Protein AF-A0A397JFN7-F1 (afdb_monomer_lite)

Structure (mmCIF, N/CA/C/O backbone):
data_AF-A0A397JFN7-F1
#
_entry.id   AF-A0A397JFN7-F1
#
loop_
_atom_site.group_PDB
_atom_site.id
_atom_site.type_symbol
_atom_site.label_atom_id
_atom_site.label_alt_id
_atom_site.label_comp_id
_atom_site.label_asym_id
_atom_site.label_entity_id
_atom_site.label_seq_id
_atom_site.pdbx_PDB_ins_code
_atom_site.Cartn_x
_atom_site.Cartn_y
_atom_site.Cartn_z
_atom_site.occupancy
_atom_site.B_iso_or_equiv
_atom_site.auth_seq_id
_atom_site.auth_comp_id
_atom_site.auth_asym_id
_atom_site.auth_atom_id
_atom_site.pdbx_PDB_model_num
ATOM 1 N N . MET A 1 1 ? -7.148 -26.669 14.063 1.00 53.31 1 MET A N 1
ATOM 2 C CA . MET A 1 1 ? -6.336 -26.360 12.863 1.00 53.31 1 MET A CA 1
ATOM 3 C C . MET A 1 1 ? -6.472 -24.897 12.422 1.00 53.31 1 MET A C 1
ATOM 5 O O . MET A 1 1 ? -5.460 -24.309 12.080 1.00 53.31 1 MET A O 1
ATOM 9 N N . LEU A 1 2 ? -7.659 -24.271 12.506 1.00 56.38 2 LEU A N 1
ATOM 10 C CA . LEU A 1 2 ? -7.853 -22.849 12.150 1.00 56.38 2 LEU A CA 1
ATOM 11 C C . LEU A 1 2 ? -7.156 -21.847 13.096 1.00 56.38 2 LEU A C 1
ATOM 13 O O . LEU A 1 2 ? -6.572 -20.878 12.627 1.00 56.38 2 LEU A O 1
ATOM 17 N N . ALA A 1 3 ? -7.147 -22.107 14.409 1.00 58.00 3 ALA A N 1
ATOM 18 C CA . ALA A 1 3 ? -6.525 -21.205 15.390 1.00 58.00 3 ALA A CA 1
ATOM 19 C C . ALA A 1 3 ? -5.008 -21.022 15.173 1.00 58.00 3 ALA A C 1
ATOM 21 O O . ALA A 1 3 ? -4.486 -19.922 15.307 1.00 58.00 3 ALA A O 1
ATOM 22 N N . THR A 1 4 ? -4.305 -22.086 14.777 1.00 54.00 4 THR A N 1
ATOM 23 C CA . THR A 1 4 ? -2.853 -22.063 14.544 1.00 54.00 4 THR A CA 1
ATOM 24 C C . THR A 1 4 ? -2.476 -21.269 13.288 1.00 54.00 4 THR A C 1
ATOM 26 O O . THR A 1 4 ? -1.449 -20.595 13.278 1.00 54.00 4 THR A O 1
ATOM 29 N N . LEU A 1 5 ? -3.320 -21.311 12.247 1.00 59.38 5 LEU A N 1
ATOM 30 C CA . LEU A 1 5 ? -3.131 -20.542 11.011 1.00 59.38 5 LEU A CA 1
ATOM 31 C C . LEU A 1 5 ? -3.356 -19.043 11.242 1.00 59.38 5 LEU A C 1
ATOM 33 O O . LEU A 1 5 ? -2.577 -18.228 10.755 1.00 59.38 5 LEU A O 1
ATOM 37 N N . PHE A 1 6 ? -4.373 -18.688 12.033 1.00 60.50 6 PHE A N 1
ATOM 38 C CA . PHE A 1 6 ? -4.681 -17.294 12.357 1.00 60.50 6 PHE A CA 1
ATOM 39 C C . PHE A 1 6 ? -3.537 -16.620 13.133 1.00 60.50 6 PHE A C 1
ATOM 41 O O . PHE A 1 6 ? -3.111 -15.523 12.784 1.00 60.50 6 PHE A O 1
ATOM 48 N N . SER A 1 7 ? -2.953 -17.307 14.121 1.00 61.38 7 SER A N 1
ATOM 49 C CA . SER A 1 7 ? -1.825 -16.763 14.891 1.00 61.38 7 SER A CA 1
ATOM 50 C C . SER A 1 7 ? -0.553 -16.552 14.060 1.00 61.38 7 SER A C 1
ATOM 52 O O . SER A 1 7 ? 0.137 -15.556 14.261 1.00 61.38 7 SER A O 1
ATOM 54 N N . HIS A 1 8 ? -0.238 -17.451 13.119 1.00 62.31 8 HIS A N 1
ATOM 55 C CA . HIS A 1 8 ? 0.921 -17.288 12.226 1.00 62.31 8 HIS A CA 1
ATOM 56 C C . HIS A 1 8 ? 0.736 -16.118 11.252 1.00 62.31 8 HIS A C 1
ATOM 58 O O . HIS A 1 8 ? 1.673 -15.366 10.993 1.00 62.31 8 HIS A O 1
ATOM 64 N N . PHE A 1 9 ? -0.485 -15.946 10.745 1.00 69.88 9 PHE A N 1
ATOM 65 C CA . PHE A 1 9 ? -0.828 -14.859 9.836 1.00 69.88 9 PHE A CA 1
ATOM 66 C C . PHE A 1 9 ? -0.721 -13.486 10.514 1.00 69.88 9 PHE A C 1
ATOM 68 O O . PHE A 1 9 ? -0.152 -12.555 9.947 1.00 69.88 9 PHE A O 1
ATOM 75 N N . ASN A 1 10 ? -1.171 -13.375 11.767 1.00 77.75 10 ASN A N 1
ATOM 76 C CA . ASN A 1 10 ? -1.080 -12.121 12.516 1.00 77.75 10 ASN A CA 1
ATOM 77 C C . ASN A 1 10 ? 0.369 -11.730 12.830 1.00 77.75 10 ASN A C 1
ATOM 79 O O . ASN A 1 10 ? 0.681 -10.540 12.835 1.00 77.75 10 ASN A O 1
ATOM 83 N N . ALA A 1 11 ? 1.263 -12.702 13.040 1.00 81.31 11 ALA A N 1
ATOM 84 C CA . ALA A 1 11 ? 2.688 -12.435 13.228 1.00 81.31 11 ALA A CA 1
ATOM 85 C C . ALA A 1 11 ? 3.336 -11.851 11.956 1.00 81.31 11 ALA A C 1
ATOM 87 O O . ALA A 1 11 ? 3.948 -10.787 12.032 1.00 81.31 11 ALA A O 1
ATOM 88 N N . ASP A 1 12 ? 3.118 -12.474 10.788 1.00 85.00 12 ASP A N 1
ATOM 89 C CA . ASP A 1 12 ? 3.642 -11.974 9.502 1.00 85.00 12 ASP A CA 1
ATOM 90 C C . ASP A 1 12 ? 3.106 -10.572 9.170 1.00 85.00 12 ASP A C 1
ATOM 92 O O . ASP A 1 12 ? 3.855 -9.685 8.761 1.00 85.00 12 ASP A O 1
ATOM 96 N N . ILE A 1 13 ? 1.814 -10.323 9.411 1.00 85.81 13 ILE A N 1
ATOM 97 C CA . ILE A 1 13 ? 1.235 -8.988 9.213 1.00 85.81 13 ILE A CA 1
ATOM 98 C C . ILE A 1 13 ? 1.859 -7.973 10.169 1.00 85.81 13 ILE A C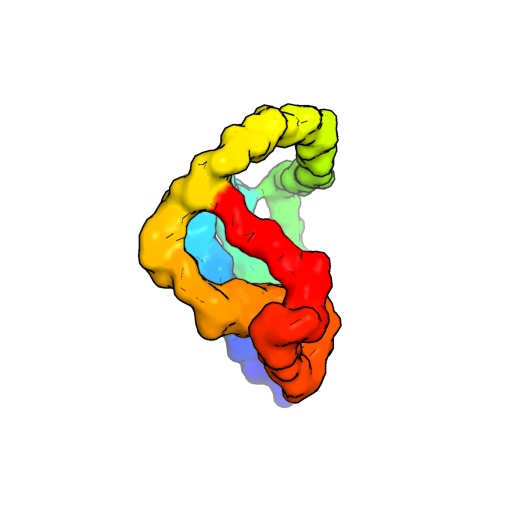 1
ATOM 100 O O . ILE A 1 13 ? 2.208 -6.874 9.736 1.00 85.81 13 ILE A O 1
ATOM 104 N N . THR A 1 14 ? 2.022 -8.325 11.448 1.00 86.50 14 THR A N 1
ATOM 105 C CA . THR A 1 14 ? 2.600 -7.424 12.457 1.00 86.50 14 THR A CA 1
ATOM 106 C C . THR A 1 14 ? 4.002 -6.969 12.049 1.00 86.50 14 THR A C 1
ATOM 108 O O . THR A 1 14 ? 4.305 -5.774 12.111 1.00 86.50 14 THR A O 1
ATOM 111 N N . ASP A 1 15 ? 4.841 -7.885 11.566 1.00 89.50 15 ASP A N 1
ATOM 112 C CA . ASP A 1 15 ? 6.198 -7.563 11.117 1.00 89.50 15 ASP A CA 1
ATOM 113 C C . ASP A 1 15 ? 6.214 -6.680 9.865 1.00 89.50 15 ASP A C 1
ATOM 115 O O . ASP A 1 15 ? 7.063 -5.793 9.750 1.00 89.50 15 ASP A O 1
ATOM 119 N N . ARG A 1 16 ? 5.236 -6.835 8.965 1.00 89.44 16 ARG A N 1
ATOM 120 C CA . ARG A 1 16 ? 5.078 -5.964 7.789 1.00 89.44 16 ARG A CA 1
ATOM 121 C C . ARG A 1 16 ? 4.623 -4.553 8.150 1.00 89.44 16 ARG A C 1
ATOM 123 O O . ARG A 1 16 ? 5.065 -3.608 7.506 1.00 89.44 16 ARG A O 1
ATOM 130 N N . ILE A 1 17 ? 3.756 -4.379 9.151 1.00 89.31 17 ILE A N 1
ATOM 131 C CA . ILE A 1 17 ? 3.235 -3.049 9.524 1.00 89.31 17 ILE A CA 1
ATOM 132 C C . ILE A 1 17 ? 4.182 -2.268 10.444 1.00 89.31 17 ILE A C 1
ATOM 134 O O . ILE A 1 17 ? 4.207 -1.037 10.413 1.00 89.31 17 ILE A O 1
ATOM 138 N N . LYS A 1 18 ? 4.989 -2.964 11.252 1.00 90.56 18 LYS A N 1
ATOM 139 C CA . LYS A 1 18 ? 5.870 -2.380 12.277 1.00 90.56 18 LYS A CA 1
ATOM 140 C C . LYS A 1 18 ? 6.818 -1.279 11.777 1.00 90.56 18 LYS A C 1
ATOM 142 O O . LYS A 1 18 ? 6.944 -0.277 12.488 1.00 90.56 18 LYS A O 1
ATOM 147 N N . PRO A 1 19 ? 7.446 -1.373 10.589 1.00 94.75 19 PRO A N 1
ATOM 148 C CA . PRO A 1 19 ? 8.303 -0.309 10.061 1.00 94.75 19 PRO A CA 1
ATOM 149 C C . PRO A 1 19 ? 7.576 1.028 9.870 1.00 94.75 19 PRO A C 1
ATOM 151 O O . PRO A 1 19 ? 8.191 2.089 9.964 1.00 94.75 19 PRO A O 1
ATOM 154 N N . TYR A 1 20 ? 6.261 0.991 9.649 1.00 90.19 20 TYR A N 1
ATOM 155 C CA . TYR A 1 20 ? 5.443 2.168 9.371 1.00 90.19 20 TYR A CA 1
ATOM 156 C C . TYR A 1 20 ? 4.895 2.839 10.633 1.00 90.19 20 TYR A C 1
ATOM 158 O O . TYR A 1 20 ? 4.256 3.880 10.527 1.00 90.19 20 TYR A O 1
ATOM 166 N N . LYS A 1 21 ? 5.181 2.326 11.839 1.00 89.88 21 LYS A N 1
ATOM 167 C CA . LYS A 1 21 ? 4.673 2.902 13.098 1.00 89.88 21 LYS A CA 1
ATOM 168 C C . LYS A 1 21 ? 4.921 4.413 13.218 1.00 89.88 21 LYS A C 1
ATOM 170 O O . LYS A 1 21 ? 4.076 5.127 13.731 1.00 89.88 21 LYS A O 1
ATOM 175 N N . LYS A 1 22 ? 6.059 4.912 12.718 1.00 90.69 22 LYS A N 1
ATOM 176 C CA . LYS A 1 22 ? 6.420 6.342 12.786 1.00 90.69 22 LYS A CA 1
ATOM 177 C C . LYS A 1 22 ? 5.495 7.273 11.992 1.00 90.69 22 LYS A C 1
ATOM 179 O O . LYS A 1 22 ? 5.494 8.465 12.270 1.00 90.69 22 LYS A O 1
ATOM 184 N N . ILE A 1 23 ? 4.786 6.755 10.987 1.00 92.00 23 ILE A N 1
ATOM 185 C CA . ILE A 1 23 ? 3.887 7.534 10.120 1.00 92.00 23 ILE A CA 1
ATOM 186 C C . ILE A 1 23 ? 2.406 7.282 10.426 1.00 92.00 23 ILE A C 1
ATOM 188 O O . ILE A 1 23 ? 1.544 7.866 9.773 1.00 92.00 23 ILE A O 1
ATOM 192 N N . LEU A 1 24 ? 2.111 6.388 11.373 1.00 88.25 24 LEU A N 1
ATOM 193 C CA . LEU A 1 24 ? 0.754 6.055 11.788 1.00 88.25 24 LEU A CA 1
ATOM 194 C C . LEU A 1 24 ? 0.381 6.872 13.023 1.00 88.25 24 LEU A C 1
ATOM 196 O O . LEU A 1 24 ? 1.211 7.101 13.901 1.00 88.25 24 LEU A O 1
ATOM 200 N N . ASP A 1 25 ? -0.881 7.287 13.077 1.00 89.19 25 ASP A N 1
ATOM 201 C 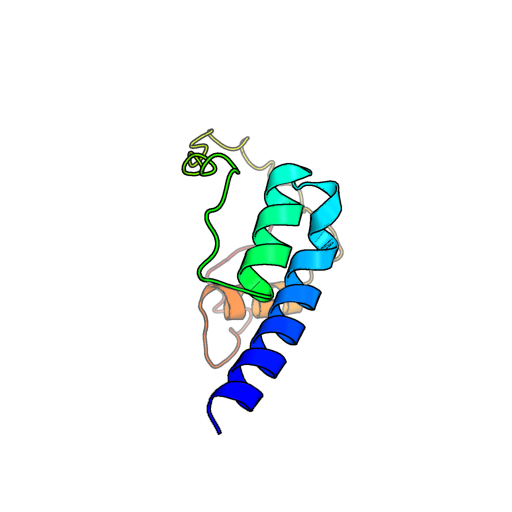CA . ASP A 1 25 ? -1.463 7.870 14.281 1.00 89.19 25 ASP A CA 1
ATOM 202 C C . ASP A 1 25 ? -1.455 6.849 15.432 1.00 89.19 25 ASP A C 1
ATOM 204 O O . ASP A 1 25 ? -1.598 5.644 15.203 1.00 89.19 25 ASP A O 1
ATOM 208 N N . GLU A 1 26 ? -1.282 7.319 16.667 1.00 90.88 26 GLU A N 1
ATOM 209 C CA . GLU A 1 26 ? -1.185 6.453 17.846 1.00 90.88 26 GLU A CA 1
ATOM 210 C C . GLU A 1 26 ? -2.465 5.628 18.054 1.00 90.88 26 GLU A C 1
ATOM 212 O O . GLU A 1 26 ? -2.385 4.420 18.285 1.00 90.88 26 GLU A O 1
ATOM 217 N N . GLN A 1 27 ? -3.644 6.227 17.843 1.00 91.06 27 GLN A N 1
ATOM 218 C CA . GLN A 1 27 ? -4.925 5.523 17.948 1.00 91.06 27 GLN A CA 1
ATOM 219 C C . GLN A 1 27 ? -5.078 4.467 16.847 1.00 91.06 27 GLN A C 1
ATOM 221 O O . GLN A 1 27 ? -5.591 3.377 17.094 1.00 91.06 27 GLN A O 1
ATOM 226 N N . LEU A 1 28 ? -4.619 4.774 15.630 1.00 90.06 28 LEU A N 1
ATOM 227 C CA . LEU A 1 28 ? -4.642 3.835 14.508 1.00 90.06 28 LEU A CA 1
ATOM 228 C C . LEU A 1 28 ? -3.698 2.650 14.744 1.00 90.06 28 LEU A C 1
ATOM 230 O O . LEU A 1 28 ? -4.035 1.515 14.412 1.00 90.06 28 LEU A O 1
ATOM 234 N N . TRP A 1 29 ? -2.525 2.900 15.325 1.00 91.19 29 TRP A N 1
ATOM 235 C CA . TRP A 1 29 ? -1.587 1.846 15.694 1.00 91.19 29 TRP A CA 1
ATOM 236 C C . TRP A 1 29 ? -2.193 0.894 16.729 1.00 91.19 29 TRP A C 1
ATOM 238 O O . TRP A 1 29 ? -2.164 -0.322 16.534 1.00 91.19 29 TRP A O 1
ATOM 248 N N . ASP A 1 30 ? -2.781 1.435 17.794 1.00 89.56 30 ASP A N 1
ATOM 249 C CA . ASP A 1 30 ? -3.387 0.636 18.861 1.00 89.56 30 ASP A CA 1
ATOM 250 C C . ASP A 1 30 ? -4.567 -0.201 18.364 1.00 89.56 30 ASP A C 1
ATOM 252 O O . ASP A 1 30 ? -4.683 -1.380 18.710 1.00 89.56 30 ASP A O 1
ATOM 256 N N . ASP A 1 31 ? -5.405 0.366 17.499 1.00 89.88 31 ASP A N 1
ATOM 257 C CA . ASP A 1 31 ? -6.528 -0.354 16.909 1.00 89.88 31 ASP A CA 1
ATOM 258 C C . ASP A 1 31 ? -6.075 -1.476 15.966 1.00 89.88 31 ASP A C 1
ATOM 260 O O . ASP A 1 31 ? -6.669 -2.553 15.972 1.00 89.88 31 ASP A O 1
ATOM 264 N N . LEU A 1 32 ? -5.006 -1.270 15.185 1.00 88.19 32 LEU A N 1
ATOM 265 C CA . LEU A 1 32 ? -4.430 -2.312 14.328 1.00 88.19 32 LEU A CA 1
ATOM 266 C C . LEU A 1 32 ? -3.890 -3.477 15.157 1.00 88.19 32 LEU A C 1
ATOM 268 O O . LEU A 1 32 ? -4.182 -4.634 14.856 1.00 88.19 32 LEU A O 1
ATOM 272 N N . ILE A 1 33 ? -3.137 -3.188 16.223 1.00 8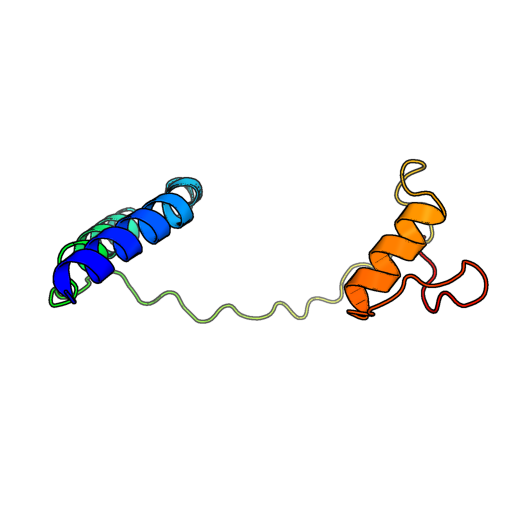7.56 33 ILE A N 1
ATOM 273 C CA . ILE A 1 33 ? -2.637 -4.225 17.133 1.00 87.56 33 ILE A CA 1
ATOM 274 C C . ILE A 1 33 ? -3.803 -4.946 17.811 1.00 87.56 33 ILE A C 1
ATOM 276 O O . ILE A 1 33 ? -3.801 -6.174 17.899 1.00 87.56 33 ILE A O 1
ATOM 280 N N . GLN A 1 34 ? -4.825 -4.212 18.249 1.00 87.38 34 GLN A N 1
ATOM 281 C CA . GLN A 1 34 ? -6.013 -4.806 18.846 1.00 87.38 34 GLN A CA 1
ATOM 282 C C . GLN A 1 34 ? -6.759 -5.709 17.860 1.00 87.38 34 GLN A C 1
ATOM 284 O O . GLN A 1 34 ? -7.125 -6.814 18.246 1.00 87.38 34 GLN A O 1
ATOM 289 N N . TYR A 1 35 ? -6.943 -5.286 16.610 1.00 85.38 35 TYR A N 1
ATOM 290 C CA . TYR A 1 35 ? -7.604 -6.068 15.566 1.00 85.38 35 TYR A CA 1
ATOM 291 C C . TYR A 1 35 ? -6.840 -7.360 15.241 1.00 85.38 35 TYR A C 1
ATOM 293 O O . TYR A 1 35 ? -7.442 -8.425 15.113 1.00 85.38 35 TYR A O 1
ATOM 301 N N . LEU A 1 36 ? -5.505 -7.293 15.188 1.00 85.56 36 LEU A N 1
ATOM 302 C CA . LEU A 1 36 ? -4.642 -8.462 14.977 1.00 85.56 36 LEU A CA 1
ATOM 303 C C . LEU A 1 36 ? -4.669 -9.446 16.157 1.00 85.56 36 LEU A C 1
ATOM 305 O O . LEU A 1 36 ? -4.384 -10.628 15.982 1.00 85.56 36 LEU A O 1
ATOM 309 N N . LEU A 1 37 ? -5.007 -8.990 17.362 1.00 83.00 37 LEU A N 1
AT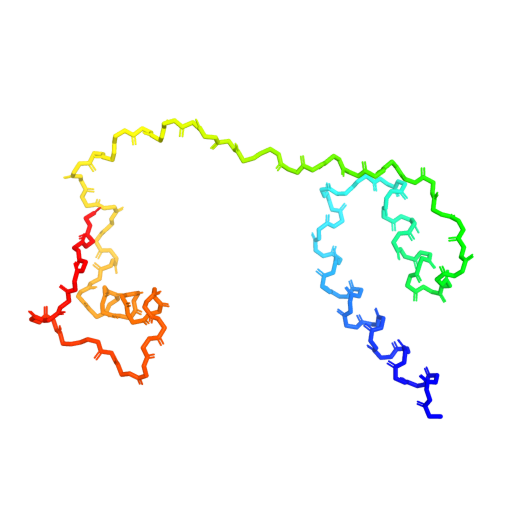OM 310 C CA . LEU A 1 37 ? -5.162 -9.858 18.532 1.00 83.00 37 LEU A CA 1
ATOM 311 C C . LEU A 1 37 ? -6.597 -10.389 18.671 1.00 83.00 37 LEU A C 1
ATOM 313 O O . LEU A 1 37 ? -6.794 -11.555 19.011 1.00 83.00 37 LEU A O 1
ATOM 317 N N . LEU A 1 38 ? -7.589 -9.528 18.445 1.00 84.19 38 LEU A N 1
ATOM 318 C CA . LEU A 1 38 ? -9.016 -9.749 18.673 1.00 84.19 38 LEU A CA 1
ATOM 319 C C . LEU A 1 38 ? -9.830 -8.953 17.630 1.00 84.19 38 LEU A C 1
ATOM 321 O O . LEU A 1 38 ? -10.200 -7.804 17.894 1.00 84.19 38 LEU A O 1
ATOM 325 N N . PRO A 1 39 ? -10.146 -9.551 16.468 1.00 79.44 39 PRO A N 1
ATOM 326 C CA . PRO A 1 39 ? -10.777 -8.845 15.349 1.00 79.44 39 PRO A CA 1
ATOM 327 C C . PRO A 1 39 ? -12.207 -8.365 15.639 1.00 79.44 39 PRO A C 1
ATOM 329 O O . PRO A 1 39 ? -12.692 -7.463 14.965 1.00 79.44 39 PRO A O 1
ATOM 332 N N . ASP A 1 40 ? -12.866 -8.921 16.660 1.00 83.69 40 ASP A N 1
ATOM 333 C CA . ASP A 1 40 ? -14.252 -8.592 17.022 1.00 83.69 40 ASP A CA 1
ATOM 334 C C . ASP A 1 40 ? -14.391 -7.277 17.812 1.00 83.69 40 ASP A C 1
ATOM 336 O O . ASP A 1 40 ? -15.495 -6.890 18.205 1.00 83.69 40 ASP A O 1
ATOM 340 N N . ARG A 1 41 ? -13.280 -6.590 18.109 1.00 81.38 41 ARG A N 1
ATOM 341 C CA . ARG A 1 41 ? -13.314 -5.349 18.886 1.00 81.38 41 ARG A CA 1
ATOM 342 C C . ARG A 1 41 ? -13.602 -4.127 18.009 1.00 81.38 41 ARG A C 1
ATOM 344 O O . ARG A 1 41 ? -13.103 -4.035 16.890 1.00 81.38 41 ARG A O 1
ATOM 351 N N . PRO A 1 42 ? -14.379 -3.160 18.526 1.00 81.50 42 PRO A N 1
ATOM 352 C CA . PRO A 1 42 ? -14.658 -1.929 17.806 1.00 81.50 42 PRO A CA 1
ATOM 353 C C . PRO A 1 42 ? -13.397 -1.063 17.691 1.00 81.50 42 PRO A C 1
ATOM 355 O O . PRO A 1 42 ? -12.722 -0.797 18.684 1.00 81.50 42 PRO A O 1
ATOM 358 N N . ILE A 1 43 ? -13.136 -0.593 16.475 1.00 86.94 43 ILE A N 1
ATOM 359 C CA . ILE A 1 43 ? -12.045 0.319 16.118 1.00 86.94 43 ILE A CA 1
ATOM 360 C C . ILE A 1 43 ? -12.500 1.762 16.381 1.00 86.94 43 ILE A C 1
ATOM 362 O O . ILE A 1 43 ? -13.651 2.112 16.109 1.00 86.94 43 ILE A O 1
ATOM 366 N N . LYS A 1 44 ? -11.614 2.602 16.921 1.00 87.50 44 LYS A N 1
ATOM 367 C CA . LYS A 1 44 ? -11.889 4.016 17.237 1.00 87.50 44 LYS A CA 1
ATOM 368 C C . LYS A 1 44 ? -11.265 4.990 16.239 1.00 87.50 44 LYS A C 1
ATOM 370 O O . LYS A 1 44 ? -11.669 6.149 16.184 1.00 87.50 44 LYS A O 1
ATOM 375 N N . SER A 1 45 ? -10.265 4.541 15.496 1.00 85.12 45 SER A N 1
ATOM 376 C CA . SER A 1 45 ? -9.549 5.315 14.498 1.00 85.12 45 SER A CA 1
ATOM 377 C C . SER A 1 45 ? -10.485 5.724 13.370 1.00 85.12 45 SER A C 1
ATOM 379 O O . SER A 1 45 ? -11.377 4.988 12.941 1.00 85.12 45 SER A O 1
ATOM 381 N N . ILE A 1 46 ? -10.289 6.955 12.907 1.00 82.25 46 ILE A N 1
ATOM 382 C CA . ILE A 1 46 ? -11.041 7.499 11.785 1.00 82.25 46 ILE A CA 1
ATOM 383 C C . ILE A 1 46 ? -10.582 6.750 10.537 1.00 82.25 46 ILE A C 1
ATOM 385 O O . ILE A 1 46 ? -9.381 6.600 10.303 1.00 82.25 46 ILE A O 1
ATOM 389 N N . ILE A 1 47 ? -11.538 6.290 9.729 1.00 78.19 47 ILE A N 1
ATOM 390 C CA . ILE A 1 47 ? -11.239 5.682 8.433 1.00 78.19 47 ILE A CA 1
ATOM 391 C C . ILE A 1 47 ? -10.430 6.701 7.632 1.00 78.19 47 ILE A C 1
ATOM 393 O O . ILE A 1 47 ? -10.925 7.792 7.336 1.00 78.19 47 ILE A O 1
ATOM 397 N N . LEU A 1 48 ? -9.178 6.354 7.314 1.00 78.56 48 LEU A N 1
ATOM 398 C CA . LEU A 1 48 ? -8.327 7.217 6.505 1.00 78.56 48 LEU A CA 1
ATOM 399 C C . LEU A 1 48 ? -9.067 7.525 5.198 1.00 78.56 48 LEU A C 1
ATOM 401 O O . LEU A 1 48 ? -9.584 6.599 4.562 1.00 78.56 48 LEU A O 1
ATOM 405 N N . PRO A 1 49 ? -9.146 8.801 4.792 1.00 78.88 49 PRO A N 1
ATOM 406 C CA . PRO A 1 49 ? -9.830 9.154 3.564 1.00 78.88 49 PRO A CA 1
ATOM 407 C C . PRO A 1 49 ? -9.176 8.428 2.388 1.00 78.88 49 PRO A C 1
ATOM 409 O O . PRO A 1 49 ? -7.971 8.148 2.393 1.00 78.88 49 PRO A O 1
ATOM 412 N N . ALA A 1 50 ? -9.972 8.139 1.360 1.00 83.56 50 ALA A N 1
ATOM 413 C CA . ALA A 1 50 ? -9.437 7.615 0.115 1.00 83.56 50 ALA A CA 1
ATOM 414 C C . ALA A 1 50 ? -8.308 8.534 -0.377 1.00 83.56 50 ALA A C 1
ATOM 416 O O . ALA A 1 50 ? -8.462 9.757 -0.414 1.00 83.56 50 ALA A O 1
ATOM 417 N N . ARG A 1 51 ? -7.160 7.949 -0.738 1.00 77.12 51 ARG A N 1
ATOM 418 C CA . ARG A 1 51 ? -6.049 8.723 -1.295 1.00 77.12 51 ARG A CA 1
ATOM 419 C C . ARG A 1 51 ? -6.524 9.371 -2.592 1.00 77.12 51 ARG A C 1
ATOM 421 O O . ARG A 1 51 ? -6.875 8.670 -3.539 1.00 77.12 51 ARG A O 1
ATOM 428 N N . SER A 1 52 ? -6.518 10.698 -2.643 1.00 78.69 52 SER A N 1
ATOM 429 C CA . SER A 1 52 ? -6.717 11.425 -3.891 1.00 78.69 52 SER A CA 1
ATOM 430 C C . SER A 1 52 ? -5.493 11.207 -4.775 1.00 78.69 52 SER A C 1
ATOM 432 O O . SER A 1 52 ? -4.373 11.534 -4.373 1.00 78.69 52 SER A O 1
ATOM 434 N N . ILE A 1 53 ? -5.690 10.655 -5.969 1.00 77.44 53 ILE A N 1
ATOM 435 C CA . ILE A 1 53 ? -4.638 10.595 -6.983 1.00 77.44 53 ILE A CA 1
ATOM 436 C C . ILE A 1 53 ? -4.325 12.043 -7.362 1.00 77.44 53 ILE A C 1
ATOM 438 O O . ILE A 1 53 ? -5.177 12.737 -7.915 1.00 77.44 53 ILE A O 1
ATOM 442 N N . SER A 1 54 ? -3.134 12.522 -7.005 1.00 73.62 54 SER A N 1
ATOM 443 C CA . SER A 1 54 ? -2.682 13.851 -7.410 1.00 73.62 54 SER A CA 1
ATOM 444 C C . SER A 1 54 ? -2.403 13.817 -8.907 1.00 73.62 54 SER A C 1
ATOM 446 O O . SER A 1 54 ? -1.351 13.347 -9.338 1.00 73.62 54 SER A O 1
ATOM 448 N N . ILE A 1 55 ? -3.359 14.289 -9.704 1.00 74.94 55 ILE A N 1
ATOM 449 C CA . ILE A 1 55 ? -3.167 14.556 -11.132 1.00 74.94 55 ILE A CA 1
ATOM 450 C C . ILE A 1 55 ? -2.496 15.931 -11.258 1.00 74.94 55 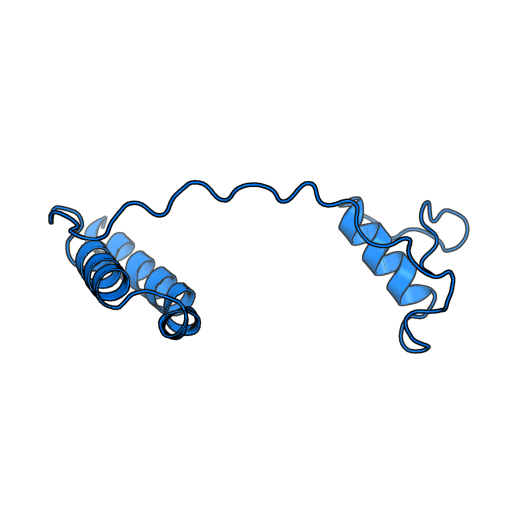ILE A C 1
ATOM 452 O O . ILE A 1 55 ? -3.043 16.862 -11.839 1.00 74.94 55 ILE A O 1
ATOM 456 N N . SER A 1 56 ? -1.342 16.108 -10.616 1.00 75.44 56 SER A N 1
ATOM 457 C CA . SER A 1 56 ? -0.479 17.238 -10.944 1.00 75.44 56 SER A CA 1
ATOM 458 C C . SER A 1 56 ? 0.220 16.892 -12.247 1.00 75.44 56 SER A C 1
ATOM 460 O O . SER A 1 56 ? 0.778 15.798 -12.359 1.00 75.44 56 SER A O 1
ATOM 462 N N . GLU A 1 57 ? 0.239 17.819 -13.206 1.00 76.44 57 GLU A N 1
ATOM 463 C CA . GLU A 1 57 ? 1.232 17.746 -14.274 1.00 76.44 57 GLU A CA 1
ATOM 464 C C . GLU A 1 57 ? 2.602 17.652 -13.602 1.00 76.44 57 GLU A C 1
ATOM 466 O O . GLU A 1 57 ? 2.989 18.508 -12.800 1.00 76.44 57 GLU A O 1
ATOM 471 N N . LEU A 1 58 ? 3.282 16.529 -13.831 1.00 75.12 58 LEU A N 1
ATOM 472 C CA . LEU A 1 58 ? 4.659 16.370 -13.399 1.00 75.12 58 LEU A CA 1
ATOM 473 C C . LEU A 1 58 ? 5.495 17.394 -14.175 1.00 75.12 58 LEU A C 1
ATOM 475 O O . LEU A 1 58 ? 5.194 17.655 -15.344 1.00 75.12 58 LEU A O 1
ATOM 479 N N . PRO A 1 59 ? 6.536 17.981 -13.561 1.00 76.50 59 PRO A N 1
ATOM 480 C CA . PRO A 1 59 ? 7.426 18.870 -14.290 1.00 76.50 59 PRO A CA 1
ATOM 481 C C . PRO A 1 59 ? 7.946 18.150 -15.537 1.00 76.50 59 PRO A C 1
ATOM 483 O O . PRO A 1 59 ? 8.253 16.955 -15.485 1.00 76.50 59 PRO A O 1
ATOM 486 N N . SER A 1 60 ? 8.035 18.878 -16.654 1.00 71.50 60 SER A N 1
ATOM 487 C CA . SER A 1 60 ? 8.645 18.354 -17.877 1.00 71.50 60 SER A CA 1
ATOM 488 C C . SER A 1 60 ? 10.016 17.787 -17.525 1.00 71.50 60 SER A C 1
ATOM 490 O O . SER A 1 60 ? 10.887 18.521 -17.061 1.00 71.50 60 SER A O 1
ATOM 492 N N . ARG A 1 61 ? 10.198 16.479 -17.731 1.00 67.81 61 ARG A N 1
ATOM 493 C CA . ARG A 1 61 ? 11.481 15.798 -17.543 1.00 67.81 61 ARG A CA 1
ATOM 494 C C . ARG A 1 61 ? 12.526 16.529 -18.386 1.00 67.81 61 ARG A C 1
ATOM 496 O O . ARG A 1 61 ? 12.401 16.583 -19.607 1.00 67.81 61 ARG A O 1
ATOM 503 N N . GLU A 1 62 ? 13.522 17.140 -17.749 1.00 70.06 62 GLU A N 1
ATOM 504 C CA . GLU A 1 62 ? 14.677 17.657 -18.480 1.00 70.06 62 GLU A CA 1
ATOM 505 C C . GLU A 1 62 ? 15.379 16.469 -19.154 1.00 70.06 62 GLU A C 1
ATOM 507 O O . GLU A 1 62 ? 15.579 15.432 -18.522 1.00 70.06 62 GLU A O 1
ATOM 512 N N . ASN A 1 63 ? 15.745 16.601 -20.434 1.00 66.12 63 ASN A N 1
ATOM 513 C CA . ASN A 1 63 ? 16.431 15.559 -21.217 1.00 66.12 63 ASN A CA 1
ATOM 514 C C . ASN A 1 63 ? 17.908 15.413 -20.801 1.00 66.12 63 ASN A C 1
ATOM 516 O O . ASN A 1 63 ? 18.810 15.446 -21.640 1.00 66.12 63 ASN A O 1
ATOM 520 N N . LYS A 1 64 ? 18.173 15.327 -19.499 1.00 68.19 64 LYS A N 1
ATOM 521 C CA . LYS A 1 64 ? 19.500 15.105 -18.941 1.00 68.19 64 LYS A CA 1
ATOM 522 C C . LYS A 1 64 ? 19.563 13.677 -18.403 1.00 68.19 64 LYS A C 1
ATOM 524 O O . LYS A 1 64 ? 18.629 13.285 -17.707 1.00 68.19 64 LYS A O 1
ATOM 529 N N . PRO A 1 65 ? 20.649 12.929 -18.677 1.00 65.19 65 PRO A N 1
ATOM 530 C CA . PRO A 1 65 ? 20.828 11.605 -18.102 1.00 65.19 65 PRO A CA 1
ATOM 531 C C . PRO A 1 65 ? 20.669 11.660 -16.580 1.00 65.19 65 PRO A C 1
ATOM 533 O O . PRO A 1 65 ? 21.359 12.444 -15.918 1.00 65.19 65 PRO A O 1
ATOM 536 N N . PHE A 1 66 ? 19.763 10.849 -16.029 1.00 64.06 66 PHE A N 1
ATOM 537 C CA . PHE A 1 66 ? 19.476 10.834 -14.585 1.00 64.06 66 PHE A CA 1
ATOM 538 C C . PHE A 1 66 ? 20.689 10.379 -13.773 1.00 64.06 66 PHE A C 1
ATOM 540 O O . PHE A 1 66 ? 20.865 10.800 -12.630 1.00 64.06 66 PHE A O 1
ATOM 547 N N . SER A 1 67 ? 21.532 9.523 -14.354 1.00 63.28 67 SER A N 1
ATOM 548 C CA . SER A 1 67 ? 22.781 9.052 -13.763 1.00 63.28 67 SER A CA 1
ATOM 549 C C . SER A 1 67 ? 23.608 8.269 -14.787 1.00 63.28 67 SER A C 1
ATOM 551 O O . SER A 1 67 ? 23.043 7.644 -15.676 1.00 63.28 67 SER A O 1
ATOM 553 N N . THR A 1 68 ? 24.932 8.215 -14.616 1.00 69.94 68 THR A N 1
ATOM 554 C CA . THR A 1 68 ? 25.828 7.289 -15.348 1.00 69.94 68 THR A CA 1
ATOM 555 C C . THR A 1 68 ? 25.754 5.851 -14.804 1.00 69.94 68 THR A C 1
ATOM 557 O O . THR A 1 68 ? 26.440 4.962 -15.292 1.00 69.94 68 THR A O 1
ATOM 560 N N . ILE A 1 69 ? 24.969 5.620 -13.744 1.00 75.69 69 ILE A N 1
ATOM 561 C CA . ILE A 1 69 ? 24.862 4.321 -13.056 1.00 75.69 69 ILE A CA 1
ATOM 562 C C . ILE A 1 69 ? 24.002 3.322 -13.850 1.00 75.69 69 ILE A C 1
ATOM 564 O O . ILE A 1 69 ? 24.233 2.116 -13.773 1.00 75.69 69 ILE A O 1
ATOM 568 N N . ILE A 1 70 ? 23.015 3.803 -14.612 1.00 76.62 70 ILE A N 1
ATOM 569 C CA . ILE A 1 70 ? 22.162 2.947 -15.444 1.00 76.62 70 ILE A CA 1
ATOM 570 C C . ILE A 1 70 ? 22.907 2.688 -16.757 1.00 76.62 70 ILE A C 1
ATOM 572 O O . ILE A 1 70 ? 23.329 3.632 -17.420 1.00 76.62 70 ILE A O 1
ATOM 576 N N . ASN A 1 71 ? 23.109 1.412 -17.088 1.00 84.88 71 ASN A N 1
ATOM 577 C CA . ASN A 1 71 ? 23.708 0.972 -18.345 1.00 84.88 71 ASN A CA 1
ATOM 578 C C . ASN A 1 71 ? 22.628 0.262 -19.180 1.00 84.88 71 ASN A C 1
ATOM 580 O O . ASN A 1 71 ? 21.526 0.011 -18.689 1.00 84.88 71 ASN A O 1
ATOM 584 N N . ASP A 1 72 ? 22.978 -0.138 -20.398 1.00 84.19 72 ASP A N 1
ATOM 585 C CA . ASP A 1 72 ? 22.065 -0.832 -21.311 1.00 84.19 72 ASP A CA 1
ATOM 586 C C . ASP A 1 72 ? 21.462 -2.123 -20.719 1.00 84.19 72 ASP A C 1
ATOM 588 O O . ASP A 1 72 ? 20.317 -2.455 -21.003 1.00 84.19 72 ASP A O 1
ATOM 592 N N . GLU A 1 73 ? 22.192 -2.858 -19.877 1.00 86.69 73 GLU A N 1
ATOM 593 C CA . GLU A 1 73 ? 21.690 -4.078 -19.226 1.00 86.69 73 GLU A CA 1
ATOM 594 C C . GLU A 1 73 ? 20.582 -3.760 -18.213 1.00 86.69 73 GLU A C 1
ATOM 596 O O . GLU A 1 73 ? 19.528 -4.400 -18.225 1.00 86.69 73 GLU A O 1
ATOM 601 N N . HIS A 1 74 ? 20.771 -2.715 -17.405 1.00 88.06 74 HIS A N 1
ATOM 602 C CA . HIS A 1 74 ? 19.751 -2.219 -16.484 1.00 88.06 74 HIS A CA 1
ATOM 603 C C . HIS A 1 74 ? 18.502 -1.734 -17.236 1.00 88.06 74 HIS A C 1
ATOM 605 O O . HIS A 1 74 ? 17.382 -1.972 -16.789 1.00 88.06 74 HIS A O 1
ATOM 611 N N . GLU A 1 75 ? 18.664 -1.086 -18.393 1.00 88.06 75 GLU A N 1
ATOM 612 C CA . GLU A 1 75 ? 17.529 -0.661 -19.223 1.00 88.06 75 GLU A CA 1
ATOM 613 C C . GL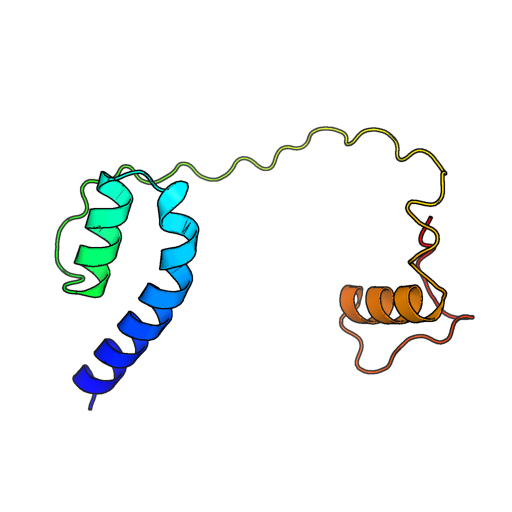U A 1 75 ? 16.702 -1.854 -19.726 1.00 88.06 75 GLU A C 1
ATOM 615 O O . GLU A 1 75 ? 15.464 -1.807 -19.724 1.00 88.06 75 GLU A O 1
ATOM 620 N N . LEU A 1 76 ? 17.365 -2.951 -20.099 1.00 89.75 76 LEU A N 1
ATOM 621 C CA . LEU A 1 76 ? 16.695 -4.175 -20.537 1.00 89.75 76 LEU A CA 1
ATOM 622 C C . LEU A 1 76 ? 15.969 -4.876 -19.393 1.00 89.75 76 LEU A C 1
ATOM 624 O O . LEU A 1 76 ? 14.840 -5.330 -19.586 1.00 89.75 76 LEU A O 1
ATOM 628 N N . GLU A 1 77 ? 16.579 -4.935 -18.211 1.00 89.75 77 GLU A N 1
ATOM 629 C CA . GLU A 1 77 ? 15.960 -5.506 -17.014 1.00 89.75 77 GLU A CA 1
ATOM 630 C C . GLU A 1 77 ? 14.724 -4.703 -16.591 1.00 89.75 77 GLU A C 1
ATOM 632 O O . GLU A 1 77 ? 13.656 -5.272 -16.367 1.00 89.75 77 GLU A O 1
ATOM 637 N N . ILE A 1 78 ? 14.820 -3.373 -16.563 1.00 89.94 78 ILE A N 1
ATOM 638 C CA . ILE A 1 78 ? 13.684 -2.511 -16.220 1.00 89.94 78 ILE A CA 1
ATOM 639 C C . ILE A 1 78 ? 12.569 -2.658 -17.263 1.00 89.94 78 ILE A C 1
ATOM 641 O O . ILE A 1 78 ? 11.406 -2.803 -16.891 1.00 89.94 78 ILE A O 1
ATOM 645 N N . SER A 1 79 ? 12.898 -2.676 -18.557 1.00 90.19 79 SER A N 1
ATOM 646 C CA . SER A 1 79 ? 11.909 -2.888 -19.628 1.00 90.19 79 SER A CA 1
ATOM 647 C C . SER A 1 79 ? 11.204 -4.237 -19.501 1.00 90.19 79 SER A C 1
ATOM 649 O O . SER A 1 79 ? 9.986 -4.330 -19.638 1.00 90.19 79 SER A O 1
ATOM 651 N N . TYR A 1 80 ? 11.969 -5.287 -19.205 1.00 91.75 80 TYR A N 1
ATOM 652 C CA . TYR A 1 80 ? 11.455 -6.625 -18.941 1.00 91.75 80 TYR A CA 1
ATOM 653 C C . TYR A 1 80 ? 10.467 -6.643 -17.766 1.00 91.75 80 TYR A C 1
ATOM 655 O O . TYR A 1 80 ? 9.415 -7.280 -17.862 1.00 91.75 80 TYR A O 1
ATOM 663 N N . LEU A 1 81 ? 10.782 -5.917 -16.690 1.00 92.06 81 LEU A N 1
ATOM 664 C CA . LEU A 1 81 ? 9.941 -5.816 -15.499 1.00 92.06 81 LEU A CA 1
ATOM 665 C C . LEU A 1 81 ? 8.666 -5.003 -15.741 1.00 92.06 81 LEU A C 1
ATOM 667 O O . LEU A 1 81 ? 7.610 -5.397 -15.253 1.00 92.06 81 LEU A O 1
ATOM 671 N N . ILE A 1 82 ? 8.743 -3.902 -16.496 1.00 91.62 82 ILE A N 1
ATOM 672 C CA . ILE A 1 82 ? 7.579 -3.064 -16.832 1.00 91.62 82 ILE A CA 1
ATOM 673 C C . ILE A 1 82 ? 6.543 -3.871 -17.618 1.00 91.62 82 ILE A C 1
ATOM 675 O O . ILE A 1 82 ? 5.357 -3.839 -17.293 1.00 91.62 82 ILE A O 1
ATOM 679 N N . ASP A 1 83 ? 6.998 -4.619 -18.622 1.00 92.25 83 ASP A N 1
ATOM 680 C CA . ASP A 1 83 ? 6.117 -5.396 -19.496 1.00 92.25 83 ASP A CA 1
ATOM 681 C C . ASP A 1 83 ? 5.764 -6.778 -18.937 1.00 92.25 83 ASP A C 1
ATOM 683 O O . ASP A 1 83 ? 5.030 -7.530 -19.582 1.00 92.25 83 ASP A O 1
ATOM 687 N N . PHE A 1 84 ? 6.297 -7.137 -17.762 1.00 91.31 84 PHE A N 1
ATOM 688 C CA . PHE A 1 84 ? 6.153 -8.461 -17.151 1.00 91.31 84 PHE A CA 1
ATOM 689 C C . PHE A 1 84 ? 6.415 -9.603 -18.146 1.00 91.31 84 PHE A C 1
ATOM 691 O O . PHE A 1 84 ? 5.685 -10.600 -18.192 1.00 91.31 84 PHE A O 1
ATOM 698 N N . LYS A 1 85 ? 7.444 -9.456 -18.987 1.00 88.44 85 LYS A N 1
ATOM 699 C CA . LYS A 1 85 ? 7.797 -10.495 -19.959 1.00 88.44 85 LYS A CA 1
ATOM 700 C C . LYS A 1 85 ? 8.390 -11.718 -19.265 1.00 88.44 85 LYS A C 1
ATOM 702 O O . LYS A 1 85 ? 8.778 -11.674 -18.108 1.00 88.44 85 LYS A O 1
ATOM 707 N N . SER A 1 86 ? 8.454 -12.833 -19.993 1.00 88.06 86 SER A N 1
ATOM 708 C CA . SER A 1 86 ? 9.130 -14.061 -19.548 1.00 88.06 86 SER A CA 1
ATOM 709 C C . SER A 1 86 ? 10.590 -14.146 -20.003 1.00 88.06 86 SER A C 1
ATOM 711 O O . SER A 1 86 ? 11.367 -14.909 -19.437 1.00 88.06 86 SER A O 1
ATOM 713 N N . THR A 1 87 ? 10.979 -13.344 -20.999 1.00 86.62 87 THR A N 1
ATOM 714 C CA . THR A 1 87 ? 12.360 -13.213 -21.479 1.00 86.62 87 THR A CA 1
ATOM 715 C C . THR A 1 87 ? 12.748 -11.739 -21.616 1.00 86.62 87 THR A C 1
ATOM 717 O O . THR A 1 87 ? 11.932 -10.970 -22.141 1.00 86.62 87 THR A O 1
ATOM 720 N N . PRO A 1 88 ? 13.969 -11.339 -21.209 1.00 84.31 88 PRO A N 1
ATOM 721 C CA . PRO A 1 88 ? 14.460 -9.981 -21.414 1.00 84.31 88 PRO A CA 1
ATOM 722 C C . PRO A 1 88 ? 14.462 -9.579 -22.887 1.00 84.31 88 PRO A C 1
ATOM 724 O O . PRO A 1 88 ? 14.607 -10.417 -23.780 1.00 84.31 88 PRO A O 1
ATOM 727 N N . TYR A 1 89 ? 14.309 -8.281 -23.133 1.00 87.62 89 TYR A N 1
ATOM 728 C CA . TYR A 1 89 ? 14.485 -7.725 -24.466 1.00 87.62 89 TYR A CA 1
ATOM 729 C C . TYR A 1 89 ? 15.943 -7.841 -24.915 1.00 87.62 89 TYR A C 1
ATOM 731 O O . TYR A 1 89 ? 16.869 -7.851 -24.104 1.00 87.62 89 TYR A O 1
ATOM 739 N N . LEU A 1 90 ? 16.149 -7.876 -26.229 1.00 89.12 90 LEU A N 1
ATOM 740 C CA . LEU A 1 90 ? 17.442 -7.536 -26.806 1.00 89.12 90 LEU A CA 1
ATOM 741 C C . LEU A 1 90 ? 17.542 -6.013 -26.909 1.00 89.12 90 LEU A C 1
ATOM 743 O O . LEU A 1 90 ? 16.544 -5.348 -27.174 1.00 89.12 90 LEU A O 1
ATOM 747 N N . SER A 1 91 ? 18.757 -5.471 -26.788 1.00 84.94 91 SER A N 1
ATOM 748 C CA . SER A 1 91 ? 19.023 -4.024 -26.907 1.00 84.94 91 SER A CA 1
ATOM 749 C C . SER A 1 91 ? 18.407 -3.387 -28.165 1.00 84.94 91 SER A C 1
ATOM 751 O O . SER A 1 91 ? 17.951 -2.251 -28.134 1.00 84.94 91 SER A O 1
ATOM 753 N N . ARG A 1 92 ? 18.311 -4.145 -29.264 1.00 85.94 92 ARG A N 1
ATOM 754 C CA . ARG A 1 92 ? 17.748 -3.680 -30.543 1.00 85.94 92 ARG A CA 1
ATOM 755 C C . ARG A 1 92 ? 16.219 -3.604 -30.570 1.00 85.94 92 ARG A C 1
ATOM 757 O O . ARG A 1 92 ? 15.679 -2.876 -31.394 1.00 85.94 92 ARG A O 1
ATOM 764 N N . ASP A 1 93 ? 15.554 -4.342 -29.686 1.00 87.25 93 ASP A N 1
ATOM 765 C CA . ASP A 1 93 ? 14.098 -4.527 -29.669 1.00 87.25 93 ASP A CA 1
ATOM 766 C C . ASP A 1 93 ? 13.447 -3.847 -28.453 1.00 87.25 93 ASP A C 1
ATOM 768 O O . ASP A 1 93 ? 12.267 -4.063 -28.170 1.00 87.25 93 ASP A O 1
ATOM 772 N N . MET A 1 94 ? 14.223 -3.061 -27.700 1.00 86.00 94 MET A N 1
ATOM 773 C CA . MET A 1 94 ? 13.766 -2.390 -26.491 1.00 86.00 94 MET A CA 1
ATOM 774 C C . MET A 1 94 ? 12.776 -1.265 -26.845 1.00 86.00 94 MET A C 1
ATOM 776 O O . MET A 1 94 ? 13.127 -0.358 -27.603 1.00 86.00 94 MET A O 1
ATOM 780 N N . PRO A 1 95 ? 11.541 -1.291 -26.311 1.00 85.19 95 PRO A N 1
ATOM 781 C CA . PRO A 1 95 ? 10.503 -0.326 -26.681 1.00 85.19 95 PRO A CA 1
ATOM 782 C C . PRO A 1 95 ? 10.653 1.023 -25.965 1.00 85.19 95 PRO A C 1
ATOM 784 O O . PRO A 1 95 ? 10.039 2.012 -26.368 1.00 85.19 95 PRO A O 1
ATOM 787 N N . TYR A 1 96 ? 11.456 1.068 -24.900 1.00 84.56 96 TYR A N 1
ATOM 788 C CA . TYR A 1 96 ? 11.675 2.243 -24.068 1.00 84.56 96 TYR A CA 1
ATOM 789 C C . TYR A 1 96 ? 13.080 2.793 -24.268 1.00 84.56 96 TYR A C 1
ATOM 791 O O . TYR A 1 96 ? 14.019 2.051 -24.531 1.00 84.56 96 TYR A O 1
ATOM 799 N N . LYS A 1 97 ? 13.223 4.106 -24.104 1.00 77.19 97 LYS A N 1
ATOM 800 C CA . LYS A 1 97 ? 14.520 4.772 -24.040 1.00 77.19 97 LYS A CA 1
ATOM 801 C C . LYS A 1 97 ? 14.625 5.449 -22.685 1.00 77.19 97 LYS A C 1
ATOM 803 O O . LYS A 1 97 ? 13.882 6.398 -22.424 1.00 77.19 97 LYS A O 1
ATOM 808 N N . PHE A 1 98 ? 15.512 4.960 -21.826 1.00 75.31 98 PHE A N 1
ATOM 809 C CA . PHE A 1 98 ? 15.762 5.609 -20.547 1.00 75.31 98 PHE A CA 1
ATOM 810 C C . PHE A 1 98 ? 16.727 6.777 -20.787 1.00 75.31 98 PHE A C 1
ATOM 812 O O . PHE A 1 98 ? 17.713 6.668 -21.511 1.00 75.31 98 PHE A O 1
ATOM 819 N N . GLN A 1 99 ? 16.367 7.950 -20.271 1.00 67.50 99 GLN A N 1
ATOM 820 C CA . GLN A 1 99 ? 17.168 9.175 -20.338 1.00 67.50 99 GLN A CA 1
ATOM 821 C C . GLN A 1 99 ? 17.182 9.779 -18.958 1.00 67.50 99 GLN A C 1
ATOM 823 O O . GLN A 1 99 ? 16.085 10.195 -18.522 1.00 67.50 99 GLN A O 1
#

Sequence (99 aa):
MLATLFSHFNADITDRIKPYKKILDEQLWDDLIQYLLLPDRPIKSIILPARSISISELPSRENKPFSTIINDEHELEISYLIDFKSTPYLSRDMPYKFQ

Foldseek 3Di:
DVVVVLLVVLVVVCVVCVVCPVVDDPLRVVQSNCCSVPVPDDRPDDDDDDDDDPPDPDPDPDPDQPDPPDDLVNLQVVQCVVVVDPDTDDSVGRPDDHD

Organism: NCBI:txid1348612

Secondary structure (DSSP, 8-state):
-HHHHHHHHHHHHHHHHGGGGGGS-HHHHHHHHHHHH-TTSPP-SPPPPPPP---PPPPP--SS-S-TT--HHHHHHHHHHHTT-SSPPPGGG-S----

Radius of gyration: 22.16 Å; chains: 1; bounding box: 40×45×49 Å

pLDDT: mean 81.1, std 10.05, range [53.31, 94.75]